Protein AF-A0AAD7DP10-F1 (afdb_monomer)

InterPro domains:
  IPR015422 Pyridoxal phosphate-dependent transferase, small domain [G3DSA:3.90.1150.10] (20-74)

Secondary structure (DSSP, 8-state):
-------------------HHHHHHHHHHHHHHHHHHHHHHHHHHHHHTTTTEEE---SSSSPPPEEE---SSSS--

Solvent-accessible surface area (backbone atoms only — not comparable to full-atom values): 5285 Å² total; per-residue (Å²): 144,83,78,93,84,75,87,70,82,73,83,86,78,76,82,75,80,72,53,70,69,57,50,50,54,48,52,53,53,50,53,54,53,53,50,56,53,48,57,52,50,51,53,49,45,58,71,75,36,66,90,63,46,52,67,65,86,65,92,72,81,92,71,76,66,73,47,68,65,83,84,75,81,87,82,83,131

Radius of gyration: 25.41 Å; Cα contacts (8 Å, |Δi|>4): 26; chains: 1; bounding box: 48×55×59 Å

Organism: NCBI:txid1033252

Structure (mmCIF, N/CA/C/O backbone):
data_AF-A0AAD7DP10-F1
#
_entry.id   AF-A0AAD7DP10-F1
#
loop_
_atom_site.group_PDB
_atom_site.id
_atom_site.type_symbol
_atom_site.label_atom_id
_atom_site.label_alt_id
_atom_site.label_comp_id
_atom_site.label_asym_id
_atom_site.label_entity_id
_atom_site.label_seq_id
_atom_site.pdbx_PDB_ins_code
_atom_site.Cartn_x
_atom_site.Cartn_y
_atom_site.Cartn_z
_atom_site.occupancy
_atom_site.B_iso_or_equiv
_atom_site.auth_seq_id
_atom_site.auth_comp_id
_atom_site.auth_asym_id
_atom_site.auth_atom_id
_atom_site.pdbx_PDB_model_num
ATOM 1 N N . MET A 1 1 ? 16.505 50.261 -26.758 1.00 42.97 1 MET A N 1
ATOM 2 C CA . MET A 1 1 ? 15.462 49.945 -27.754 1.00 42.97 1 MET A CA 1
ATOM 3 C C . MET A 1 1 ? 16.096 49.232 -28.940 1.00 42.97 1 MET A C 1
ATOM 5 O O . MET A 1 1 ? 16.497 49.895 -29.880 1.00 42.97 1 MET A O 1
ATOM 9 N N . ALA A 1 2 ? 16.243 47.908 -28.878 1.00 37.38 2 ALA A N 1
ATOM 10 C CA . ALA A 1 2 ? 16.437 47.053 -30.051 1.00 37.38 2 ALA A CA 1
ATOM 11 C C . ALA A 1 2 ? 16.197 45.609 -29.604 1.00 37.38 2 ALA A C 1
ATOM 13 O O . ALA A 1 2 ? 16.779 45.113 -28.646 1.00 37.38 2 ALA A O 1
ATOM 14 N N . TYR A 1 3 ? 15.212 45.016 -30.237 1.00 43.38 3 TYR A N 1
ATOM 15 C CA . TYR A 1 3 ? 14.458 43.839 -29.869 1.00 43.38 3 TYR A CA 1
ATOM 16 C C . TYR A 1 3 ? 15.128 42.591 -30.458 1.00 43.38 3 TYR A C 1
ATOM 18 O 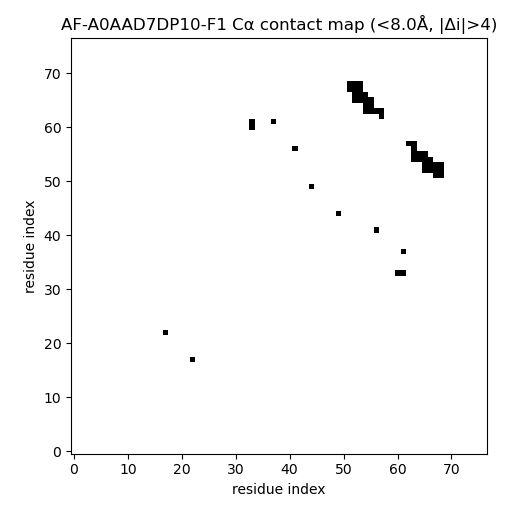O . TYR A 1 3 ? 15.516 42.569 -31.617 1.00 43.38 3 TYR A O 1
ATOM 26 N N . LYS A 1 4 ? 15.190 41.524 -29.658 1.00 53.59 4 LYS A N 1
ATOM 27 C CA . LYS A 1 4 ? 14.763 40.179 -30.076 1.00 53.59 4 LYS A CA 1
ATOM 28 C C . LYS A 1 4 ? 15.313 39.680 -31.432 1.00 53.59 4 LYS A C 1
ATOM 30 O O . LYS A 1 4 ? 14.548 39.557 -32.379 1.00 53.59 4 LYS A O 1
ATOM 35 N N . LEU A 1 5 ? 16.597 39.312 -31.507 1.00 51.12 5 LEU A N 1
ATOM 36 C CA . LEU A 1 5 ? 17.175 38.631 -32.687 1.00 51.12 5 LEU A CA 1
ATOM 37 C C . LEU A 1 5 ? 18.138 37.475 -32.363 1.00 51.12 5 LEU A C 1
ATOM 39 O O . LEU A 1 5 ? 19.033 37.173 -33.140 1.00 51.12 5 LEU A O 1
ATOM 43 N N . LEU A 1 6 ? 17.937 36.770 -31.249 1.00 51.41 6 LEU A N 1
ATOM 44 C CA . LEU A 1 6 ? 18.609 35.489 -30.997 1.00 51.41 6 LEU A CA 1
ATOM 45 C C . LEU A 1 6 ? 17.601 34.483 -30.437 1.00 51.41 6 LEU A C 1
ATOM 47 O O . LEU A 1 6 ? 17.731 33.988 -29.323 1.00 51.41 6 LEU A O 1
ATOM 51 N N . ALA A 1 7 ? 16.556 34.195 -31.216 1.00 51.31 7 ALA A N 1
ATOM 52 C CA . ALA A 1 7 ? 15.738 33.004 -31.006 1.00 51.31 7 ALA A CA 1
ATOM 53 C C . ALA A 1 7 ? 16.517 31.781 -31.519 1.00 51.31 7 ALA A C 1
ATOM 55 O O . ALA A 1 7 ? 16.176 31.179 -32.535 1.00 51.31 7 ALA A O 1
ATOM 56 N N . GLY A 1 8 ? 17.613 31.457 -30.828 1.00 45.88 8 GLY A N 1
ATOM 57 C CA . GLY A 1 8 ? 18.250 30.154 -30.923 1.00 45.88 8 GLY A CA 1
ATOM 58 C C . GLY A 1 8 ? 17.266 29.130 -30.377 1.00 45.88 8 GLY A C 1
ATOM 59 O O . GLY A 1 8 ? 16.961 29.132 -29.190 1.00 45.88 8 GLY A O 1
ATOM 60 N N . TRP A 1 9 ? 16.707 28.348 -31.291 1.00 43.28 9 TRP A N 1
ATOM 61 C CA . TRP A 1 9 ? 15.935 27.128 -31.086 1.00 43.28 9 TRP A CA 1
ATOM 62 C C . TRP A 1 9 ? 16.133 26.504 -29.690 1.00 43.28 9 TRP A C 1
ATOM 64 O O . TRP A 1 9 ? 17.151 25.875 -29.416 1.00 43.28 9 TRP A O 1
ATOM 74 N N . VAL A 1 10 ? 15.158 26.689 -28.794 1.00 59.38 10 VAL A N 1
ATOM 75 C CA . VAL A 1 10 ? 15.046 25.880 -27.574 1.00 59.38 10 VAL A CA 1
ATOM 76 C C . VAL A 1 10 ? 14.348 24.589 -27.993 1.00 59.38 10 VAL A C 1
ATOM 78 O O . VAL A 1 10 ? 13.182 24.660 -28.388 1.00 59.38 10 VAL A O 1
ATOM 81 N N . PRO A 1 11 ? 14.991 23.411 -27.927 1.00 50.34 11 PRO A N 1
ATOM 82 C CA . PRO A 1 11 ? 14.268 22.166 -28.104 1.00 50.34 11 PRO A CA 1
ATOM 83 C C . PRO A 1 11 ? 13.291 22.005 -26.941 1.00 50.34 11 PRO A C 1
ATOM 85 O O . PRO A 1 11 ? 13.673 21.590 -25.849 1.00 50.34 11 PRO A O 1
ATOM 88 N N . THR A 1 12 ? 12.006 22.270 -27.164 1.00 57.16 12 THR A N 1
ATOM 89 C CA . THR A 1 12 ? 10.922 21.786 -26.297 1.00 57.16 12 THR A CA 1
ATOM 90 C C . THR A 1 12 ? 10.673 20.302 -26.572 1.00 57.16 12 THR A C 1
ATOM 92 O O . THR A 1 12 ? 9.566 19.867 -26.877 1.00 57.16 12 THR A O 1
ATOM 95 N N . ALA A 1 13 ? 11.726 19.492 -26.493 1.00 55.62 13 ALA A N 1
ATOM 96 C CA . ALA A 1 13 ? 11.616 18.049 -26.578 1.00 55.62 13 ALA A CA 1
ATOM 97 C C . ALA A 1 13 ? 11.381 17.494 -25.169 1.00 55.62 13 ALA A C 1
ATOM 99 O O . ALA A 1 13 ? 12.323 17.172 -24.447 1.00 55.62 13 ALA A O 1
ATOM 100 N N . SER A 1 14 ? 10.118 17.355 -24.771 1.00 58.97 14 SER A N 1
ATOM 101 C CA . SER A 1 14 ? 9.763 16.436 -23.682 1.00 58.97 14 SER A CA 1
ATOM 102 C C . SER A 1 14 ? 8.674 15.434 -24.066 1.00 58.97 14 SER A C 1
ATOM 104 O O . SER A 1 14 ? 8.069 14.819 -23.197 1.00 58.97 14 SER A O 1
ATOM 106 N N . SER A 1 15 ? 8.461 15.160 -25.354 1.00 52.78 15 SER A N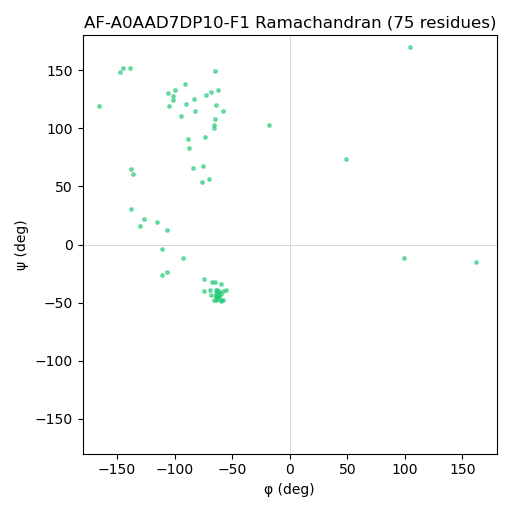 1
ATOM 107 C CA . SER A 1 15 ? 7.685 13.990 -25.783 1.00 52.78 15 SER A CA 1
ATOM 108 C C . SER A 1 15 ? 8.581 12.748 -25.826 1.00 52.78 15 SER A C 1
ATOM 110 O O . SER A 1 15 ? 8.861 12.177 -26.878 1.00 52.78 15 SER A O 1
ATOM 112 N N . ARG A 1 16 ? 9.070 12.311 -24.659 1.00 65.19 16 ARG A N 1
ATOM 113 C CA . ARG A 1 16 ? 9.744 11.012 -24.548 1.00 65.19 16 ARG A CA 1
ATOM 114 C C . ARG A 1 16 ? 8.660 9.933 -24.627 1.00 65.19 16 ARG A C 1
ATOM 116 O O . ARG A 1 16 ? 8.050 9.599 -23.616 1.00 65.19 16 ARG A O 1
ATOM 123 N N . THR A 1 17 ? 8.370 9.426 -25.824 1.00 67.50 17 THR A N 1
ATOM 124 C CA . THR A 1 17 ? 7.479 8.270 -25.988 1.00 67.50 17 THR A CA 1
ATOM 125 C C . THR A 1 17 ? 8.165 7.060 -25.367 1.00 67.50 17 THR A C 1
ATOM 127 O O . THR A 1 17 ? 9.100 6.500 -25.938 1.00 67.50 17 THR A O 1
ATOM 130 N N . LEU A 1 18 ? 7.763 6.712 -24.147 1.00 68.94 18 LEU A N 1
ATOM 131 C CA . LEU A 1 18 ? 8.263 5.533 -23.450 1.00 68.94 18 LEU A CA 1
ATOM 132 C C . LEU A 1 18 ? 7.875 4.285 -24.253 1.00 68.94 18 LEU A C 1
ATOM 134 O O . LEU A 1 18 ? 6.729 4.147 -24.679 1.00 68.94 18 LEU A O 1
ATOM 138 N N . SER A 1 19 ? 8.824 3.376 -24.464 1.00 80.94 19 SER A N 1
ATOM 139 C CA . SER A 1 19 ? 8.543 2.088 -25.096 1.00 80.94 19 SER A CA 1
ATOM 140 C C . SER A 1 19 ? 7.615 1.252 -24.209 1.00 80.94 19 SER A C 1
ATOM 142 O O . SER A 1 19 ? 7.649 1.345 -22.980 1.00 80.94 19 SER A O 1
ATOM 144 N N . HIS A 1 20 ? 6.780 0.412 -24.826 1.00 77.62 20 HIS A N 1
ATOM 145 C CA . HIS A 1 20 ? 5.744 -0.355 -24.123 1.00 77.62 20 HIS A CA 1
ATOM 146 C C . HIS A 1 20 ? 6.313 -1.206 -22.969 1.00 77.62 20 HIS A C 1
ATOM 148 O O . HIS A 1 20 ? 5.748 -1.248 -21.881 1.00 77.62 20 HIS A O 1
ATOM 154 N N . ASN A 1 21 ? 7.489 -1.809 -23.163 1.00 83.31 21 ASN A N 1
ATOM 155 C CA . ASN A 1 21 ? 8.198 -2.569 -22.128 1.00 83.31 21 ASN A CA 1
ATOM 156 C C . ASN A 1 21 ? 8.629 -1.713 -20.920 1.00 83.31 21 ASN A C 1
ATOM 158 O O . ASN A 1 21 ? 8.519 -2.165 -19.784 1.00 83.31 21 ASN A O 1
ATOM 162 N N . THR A 1 22 ? 9.080 -0.479 -21.141 1.00 87.19 22 THR A N 1
ATOM 163 C CA . THR A 1 22 ? 9.490 0.452 -20.085 1.00 87.19 22 THR A CA 1
ATOM 164 C C . THR A 1 22 ? 8.287 0.919 -19.278 1.00 87.19 22 THR A C 1
ATOM 166 O O . THR A 1 22 ? 8.376 0.999 -18.054 1.00 87.19 22 THR A O 1
ATOM 169 N N . VAL A 1 23 ? 7.150 1.163 -19.935 1.00 87.31 23 VAL A N 1
ATOM 170 C CA . VAL A 1 23 ? 5.892 1.482 -19.243 1.00 87.31 23 VAL A CA 1
ATOM 171 C C . VAL A 1 23 ? 5.444 0.302 -18.382 1.00 87.31 23 VAL A C 1
ATOM 173 O O . VAL A 1 23 ? 5.159 0.491 -17.204 1.00 87.31 23 VAL A O 1
ATOM 176 N N . LEU A 1 24 ? 5.460 -0.922 -18.920 1.00 90.56 24 LEU A N 1
ATOM 177 C CA . LEU A 1 24 ? 5.079 -2.120 -18.165 1.00 90.56 24 LEU A CA 1
ATOM 178 C C . LEU A 1 24 ? 5.997 -2.372 -16.960 1.00 90.56 24 LEU A C 1
ATOM 180 O O . LEU A 1 24 ? 5.507 -2.637 -15.862 1.00 90.56 24 LEU A O 1
ATOM 184 N N . ALA A 1 25 ? 7.314 -2.241 -17.136 1.00 90.88 25 ALA A N 1
ATOM 185 C CA . ALA A 1 25 ? 8.276 -2.380 -16.044 1.00 90.88 25 ALA A CA 1
ATOM 186 C C . ALA A 1 25 ? 8.068 -1.309 -14.960 1.00 90.88 25 ALA A C 1
ATOM 188 O O . ALA A 1 25 ? 8.113 -1.608 -13.766 1.00 90.88 25 ALA A O 1
ATOM 189 N N . HIS A 1 26 ? 7.776 -0.071 -15.367 1.00 88.81 26 HIS A N 1
ATOM 190 C CA . HIS A 1 26 ? 7.447 1.006 -14.442 1.00 88.81 26 HIS A CA 1
ATOM 191 C C . HIS A 1 26 ? 6.149 0.721 -13.673 1.00 88.81 26 HIS A C 1
ATOM 193 O O . HIS A 1 26 ? 6.142 0.803 -12.446 1.00 88.81 26 HIS A O 1
ATOM 199 N N . CYS A 1 27 ? 5.078 0.310 -14.358 1.00 88.94 27 CYS A N 1
ATOM 200 C CA . CYS A 1 27 ? 3.815 -0.072 -13.724 1.00 88.94 27 CYS A CA 1
ATOM 201 C C . CYS A 1 27 ? 3.997 -1.221 -12.720 1.00 88.94 27 CYS A C 1
ATOM 203 O O . CYS A 1 27 ? 3.423 -1.170 -11.633 1.00 88.94 27 CYS A O 1
ATOM 205 N N . ALA A 1 28 ? 4.827 -2.220 -13.041 1.00 89.81 28 ALA A N 1
ATOM 206 C CA . ALA A 1 28 ? 5.153 -3.306 -12.119 1.00 89.81 28 ALA A CA 1
ATOM 207 C C . ALA A 1 28 ? 5.888 -2.796 -10.866 1.00 89.81 28 ALA A C 1
ATOM 209 O O . ALA A 1 28 ? 5.528 -3.164 -9.747 1.00 89.81 28 ALA A O 1
ATOM 210 N N . GLY A 1 29 ? 6.867 -1.900 -11.033 1.00 90.06 29 GLY A N 1
ATOM 211 C CA . GLY A 1 29 ? 7.572 -1.272 -9.912 1.00 90.06 29 GLY A CA 1
ATOM 212 C C . GLY A 1 29 ? 6.645 -0.443 -9.020 1.00 90.06 29 GLY A C 1
ATOM 213 O O . GLY A 1 29 ? 6.675 -0.569 -7.795 1.00 90.06 29 GLY A O 1
ATOM 214 N N . VAL A 1 30 ? 5.758 0.345 -9.631 1.00 90.56 30 VAL A N 1
ATOM 215 C CA . VAL A 1 30 ? 4.735 1.122 -8.922 1.00 90.56 30 VAL A CA 1
ATOM 216 C C . VAL A 1 30 ? 3.790 0.195 -8.151 1.00 90.56 30 VAL A C 1
ATOM 218 O O . VAL A 1 30 ? 3.526 0.438 -6.975 1.00 90.56 30 VAL A O 1
ATOM 221 N N . ALA A 1 31 ? 3.336 -0.909 -8.748 1.00 88.06 31 ALA A N 1
ATOM 222 C CA . ALA A 1 31 ? 2.467 -1.873 -8.071 1.00 88.06 31 ALA A CA 1
ATOM 223 C C . ALA A 1 31 ? 3.123 -2.484 -6.818 1.00 88.06 31 ALA A C 1
ATOM 225 O O . ALA A 1 31 ? 2.476 -2.587 -5.773 1.00 88.06 31 ALA A O 1
ATOM 226 N N . VAL A 1 32 ? 4.409 -2.844 -6.894 1.00 88.69 32 VAL A N 1
ATOM 227 C CA . VAL A 1 32 ? 5.169 -3.359 -5.740 1.00 88.69 32 VAL A CA 1
ATOM 228 C C . VAL A 1 32 ? 5.300 -2.297 -4.648 1.00 88.69 32 VAL A C 1
ATOM 230 O O . VAL A 1 32 ? 5.054 -2.595 -3.479 1.00 88.69 32 VAL A O 1
ATOM 233 N N . PHE A 1 33 ? 5.618 -1.055 -5.021 1.00 89.19 33 PHE A N 1
ATOM 234 C CA . PHE A 1 33 ? 5.715 0.062 -4.081 1.00 89.19 33 PHE A CA 1
ATOM 235 C C . PHE A 1 33 ? 4.392 0.313 -3.344 1.00 89.19 33 PHE A C 1
ATOM 237 O O . PHE A 1 33 ? 4.355 0.380 -2.117 1.00 89.19 33 PHE A O 1
ATOM 244 N N . TYR A 1 34 ? 3.269 0.381 -4.060 1.00 86.56 34 TYR A N 1
ATOM 245 C CA . TYR A 1 34 ? 1.970 0.582 -3.413 1.00 86.56 34 TYR A CA 1
ATOM 246 C C . TYR A 1 34 ? 1.574 -0.591 -2.508 1.00 86.56 34 TYR A C 1
ATOM 248 O O . TYR A 1 34 ? 0.963 -0.372 -1.459 1.00 86.56 34 TYR A O 1
ATOM 256 N N . ARG A 1 35 ? 1.970 -1.824 -2.853 1.00 86.12 35 ARG A N 1
ATOM 257 C CA . ARG A 1 35 ? 1.754 -2.993 -1.992 1.00 86.12 35 ARG A CA 1
ATOM 258 C C . ARG A 1 35 ? 2.519 -2.875 -0.670 1.00 86.12 35 ARG A C 1
ATOM 260 O O . ARG A 1 35 ? 1.923 -3.100 0.380 1.00 86.12 35 ARG A O 1
ATOM 267 N N . SER A 1 36 ? 3.787 -2.452 -0.687 1.00 88.69 36 SER A N 1
ATOM 268 C CA . SER A 1 36 ? 4.557 -2.295 0.558 1.00 88.69 36 SER A CA 1
ATOM 269 C C . SER A 1 36 ? 3.977 -1.210 1.469 1.00 88.69 36 SER A C 1
ATOM 271 O O . SER A 1 36 ? 3.897 -1.403 2.684 1.00 88.69 36 SER A O 1
ATOM 273 N N . GLN A 1 37 ? 3.520 -0.095 0.888 1.00 87.06 37 GLN A N 1
ATOM 274 C CA . GLN A 1 37 ? 2.882 0.983 1.649 1.00 87.06 37 GLN A CA 1
ATOM 275 C C . GLN A 1 37 ? 1.568 0.519 2.291 1.00 87.06 37 GLN A C 1
ATOM 277 O O . GLN A 1 37 ? 1.323 0.807 3.465 1.00 87.06 37 GLN A O 1
ATOM 282 N N . ARG A 1 38 ? 0.756 -0.256 1.559 1.00 83.81 38 ARG A N 1
ATOM 283 C CA . ARG A 1 38 ? -0.476 -0.860 2.083 1.00 83.81 38 ARG A CA 1
ATOM 284 C C . ARG A 1 38 ? -0.198 -1.755 3.292 1.00 83.81 38 ARG A C 1
ATOM 286 O O . ARG A 1 38 ? -0.874 -1.616 4.308 1.00 83.81 38 ARG A O 1
ATOM 293 N N . ASP A 1 39 ? 0.798 -2.632 3.210 1.00 85.44 39 ASP A N 1
ATOM 294 C CA . ASP A 1 39 ? 1.113 -3.583 4.285 1.00 85.44 39 ASP A CA 1
ATOM 295 C C . ASP A 1 39 ? 1.648 -2.882 5.548 1.00 85.44 39 ASP A C 1
ATOM 297 O O . ASP A 1 39 ? 1.425 -3.327 6.680 1.00 85.44 39 ASP A O 1
ATOM 301 N N . MET A 1 40 ? 2.368 -1.766 5.389 1.00 87.12 40 MET A N 1
ATOM 302 C CA . MET A 1 40 ? 2.733 -0.905 6.520 1.00 87.12 40 MET A CA 1
ATOM 303 C C . MET A 1 40 ? 1.497 -0.258 7.145 1.00 87.12 40 MET A C 1
ATOM 305 O O . MET A 1 40 ? 1.326 -0.328 8.363 1.00 87.12 40 MET A O 1
ATOM 309 N N . PHE A 1 41 ? 0.617 0.316 6.324 1.00 83.12 41 PHE A N 1
ATOM 310 C CA . PHE A 1 41 ? -0.589 0.977 6.809 1.00 83.12 41 PHE A CA 1
ATOM 311 C C . PHE A 1 41 ? -1.525 0.003 7.532 1.00 83.12 41 PHE A C 1
ATOM 313 O O . PHE A 1 41 ? -2.010 0.312 8.616 1.00 83.12 41 PHE A O 1
ATOM 320 N N . GLU A 1 42 ? -1.723 -1.202 6.993 1.00 83.25 42 GLU A N 1
ATOM 321 C CA . GLU A 1 42 ? -2.549 -2.235 7.619 1.00 83.25 42 GLU A CA 1
ATOM 322 C C . GLU A 1 42 ? -1.999 -2.660 8.986 1.00 83.25 42 GLU A C 1
ATOM 324 O O . GLU A 1 42 ? -2.769 -2.803 9.935 1.00 83.25 42 GLU A O 1
ATOM 329 N N . ARG A 1 43 ? -0.675 -2.807 9.129 1.00 85.81 43 ARG A N 1
ATOM 330 C CA . ARG A 1 43 ? -0.056 -3.113 10.431 1.00 85.81 43 ARG A CA 1
ATOM 331 C C . ARG A 1 43 ? -0.292 -2.009 11.456 1.00 85.81 43 ARG A C 1
ATOM 333 O O . ARG A 1 43 ? -0.627 -2.306 12.601 1.00 85.81 43 ARG A O 1
ATOM 340 N N . VAL A 1 44 ? -0.138 -0.750 11.055 1.00 86.31 44 VAL A N 1
ATOM 341 C CA . VAL A 1 44 ? -0.361 0.404 11.940 1.00 86.31 44 VAL A CA 1
ATOM 342 C C . VAL A 1 44 ? -1.847 0.532 12.290 1.00 86.31 44 VAL A C 1
ATOM 344 O O . VAL A 1 44 ? -2.182 0.688 13.461 1.00 86.31 44 VAL A O 1
ATOM 347 N N . ALA A 1 45 ? -2.745 0.372 11.317 1.00 81.38 45 ALA A N 1
ATOM 348 C CA . ALA A 1 45 ? -4.188 0.374 11.543 1.00 81.38 45 ALA A CA 1
ATOM 349 C C . ALA A 1 45 ? -4.604 -0.744 12.510 1.00 81.38 45 ALA A C 1
ATOM 351 O O . ALA A 1 45 ? -5.269 -0.474 13.505 1.00 81.38 45 ALA A O 1
ATOM 352 N N . ARG A 1 46 ? -4.122 -1.978 12.308 1.00 81.88 46 ARG A N 1
ATOM 353 C CA . ARG A 1 46 ? -4.353 -3.096 13.242 1.00 81.88 46 ARG A CA 1
ATOM 354 C C . ARG A 1 46 ? -3.818 -2.820 14.642 1.00 81.88 46 ARG A C 1
ATOM 356 O O . ARG A 1 46 ? -4.435 -3.263 15.595 1.00 81.88 46 ARG A O 1
ATOM 363 N N . LYS A 1 47 ? -2.707 -2.094 14.778 1.00 84.12 47 LYS A N 1
ATOM 364 C CA . LYS A 1 47 ? -2.131 -1.748 16.084 1.00 84.12 47 LYS A CA 1
ATOM 365 C C . LYS A 1 47 ? -2.921 -0.663 16.826 1.00 84.12 47 LYS A C 1
ATOM 367 O O . LYS A 1 47 ? -3.032 -0.735 18.043 1.00 84.12 47 LYS A O 1
ATOM 372 N N . HIS A 1 48 ? -3.403 0.359 16.119 1.00 82.00 48 HIS A N 1
ATOM 373 C CA . HIS A 1 48 ? -3.951 1.572 16.744 1.00 82.00 48 HIS A CA 1
ATOM 374 C C . HIS A 1 48 ? -5.476 1.689 16.679 1.00 82.00 48 HIS A C 1
ATOM 376 O O . HIS A 1 48 ? -6.062 2.398 17.490 1.00 82.00 48 HIS A O 1
ATOM 382 N N . LEU A 1 49 ? -6.120 1.027 15.719 1.00 73.94 49 LEU A N 1
ATOM 383 C CA . LEU A 1 49 ? -7.557 1.154 15.463 1.00 73.94 49 LEU A CA 1
ATOM 384 C C . LEU A 1 49 ? -8.335 -0.121 15.812 1.00 73.94 49 LEU A C 1
ATOM 386 O O . LEU A 1 49 ? -9.566 -0.114 15.745 1.00 73.94 49 LEU A O 1
ATOM 390 N N . SER A 1 50 ? -7.653 -1.202 16.211 1.00 70.88 50 SER A N 1
ATOM 391 C CA . SER A 1 50 ? -8.306 -2.434 16.661 1.00 70.88 50 SER A CA 1
ATOM 392 C C . SER A 1 50 ? -9.232 -2.147 17.846 1.00 70.88 50 SER A C 1
ATOM 394 O O . SER A 1 50 ? -8.763 -1.761 18.914 1.00 70.88 50 SER A O 1
ATOM 396 N N . GLY A 1 51 ? -10.539 -2.338 17.650 1.00 69.38 51 GLY A N 1
ATOM 397 C CA . GLY A 1 51 ? -11.571 -2.137 18.675 1.00 69.38 51 GLY A CA 1
ATOM 398 C C . GLY A 1 51 ? -12.329 -0.806 18.598 1.00 69.38 51 GLY A C 1
ATOM 399 O O . GLY A 1 51 ? -13.358 -0.678 19.250 1.00 69.38 51 GLY A O 1
ATOM 400 N N . LEU A 1 52 ? -11.876 0.160 17.788 1.00 67.19 52 LEU A N 1
ATOM 401 C CA . LEU A 1 52 ? -12.537 1.469 17.628 1.00 67.19 52 LEU A CA 1
ATOM 402 C C . LEU A 1 52 ? -13.174 1.667 16.250 1.00 67.19 52 LEU A C 1
ATOM 404 O O . LEU A 1 52 ? -14.118 2.445 16.106 1.00 67.19 52 LEU A O 1
ATOM 408 N N . ALA A 1 53 ? -12.655 0.991 15.226 1.00 69.81 53 ALA A N 1
ATOM 409 C CA . ALA A 1 53 ? -13.144 1.136 13.866 1.00 69.81 53 ALA A CA 1
ATOM 410 C C . ALA A 1 53 ? -13.093 -0.185 13.100 1.00 69.81 53 ALA A C 1
ATOM 412 O O . ALA A 1 53 ? -12.236 -1.034 13.344 1.00 69.81 53 ALA A O 1
ATOM 413 N N . GLU A 1 54 ? -13.998 -0.321 12.138 1.00 69.62 54 GLU A N 1
ATOM 414 C CA . GLU A 1 54 ? -14.004 -1.413 11.175 1.00 69.62 54 GLU A CA 1
ATOM 415 C C . GLU A 1 54 ? -13.389 -0.915 9.863 1.00 69.62 54 GLU A C 1
ATOM 417 O O . GLU A 1 54 ? -13.733 0.159 9.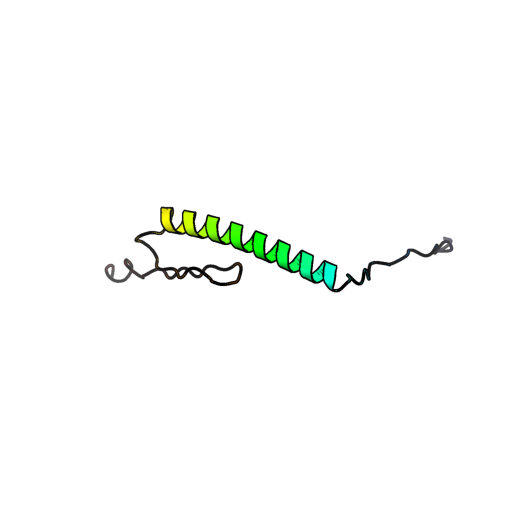358 1.00 69.62 54 GLU A O 1
ATOM 422 N N . TRP A 1 55 ? -12.469 -1.687 9.289 1.00 73.75 55 TRP A N 1
ATOM 423 C CA . TRP A 1 55 ? -11.919 -1.411 7.964 1.00 73.75 55 TRP A CA 1
ATOM 424 C C . TRP A 1 55 ? -11.780 -2.701 7.163 1.00 73.75 55 TRP A C 1
ATOM 426 O O . TRP A 1 55 ? -11.586 -3.785 7.711 1.00 73.75 55 TRP A O 1
ATOM 436 N N . THR A 1 56 ? -11.870 -2.571 5.842 1.00 73.88 56 THR A N 1
ATOM 437 C CA . THR A 1 56 ? -11.591 -3.662 4.902 1.00 73.88 56 THR A CA 1
ATOM 438 C C . THR A 1 56 ? -10.252 -3.396 4.234 1.00 73.88 56 THR A C 1
ATOM 440 O O . THR A 1 56 ? -10.015 -2.294 3.742 1.00 73.88 56 THR A O 1
ATOM 443 N N . THR A 1 57 ? -9.367 -4.392 4.214 1.00 71.38 57 THR A N 1
ATOM 444 C CA . THR A 1 57 ? -8.065 -4.279 3.552 1.00 71.38 57 THR A CA 1
ATOM 445 C C . THR A 1 57 ? -8.256 -4.087 2.039 1.00 71.38 57 THR A C 1
ATOM 447 O O . THR A 1 57 ? -8.838 -4.959 1.390 1.00 71.38 57 THR A O 1
ATOM 450 N N . PRO A 1 58 ? -7.773 -2.982 1.442 1.00 67.88 58 PRO A N 1
ATOM 451 C CA . PRO A 1 58 ? -8.009 -2.690 0.036 1.00 67.88 58 PRO A CA 1
ATOM 452 C C . PRO A 1 58 ? -7.166 -3.620 -0.840 1.00 67.88 58 PRO A C 1
ATOM 454 O O . PRO A 1 58 ? -5.956 -3.748 -0.659 1.00 67.88 58 PRO A O 1
ATOM 457 N N . VAL A 1 59 ? -7.792 -4.284 -1.812 1.00 65.94 59 VAL A N 1
ATOM 458 C CA . VAL A 1 59 ? -7.095 -5.206 -2.730 1.00 65.94 59 VAL A CA 1
AT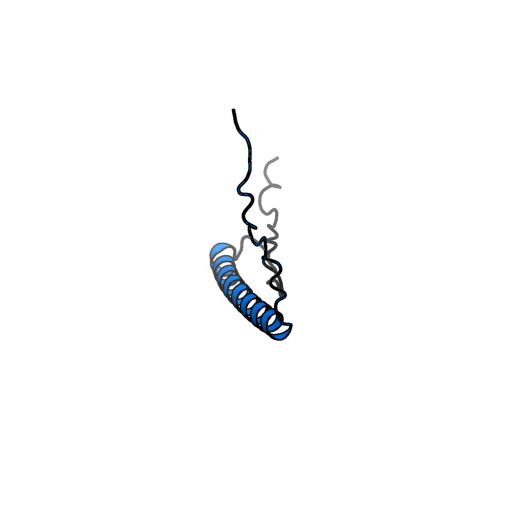OM 459 C C . VAL A 1 59 ? -6.267 -4.437 -3.769 1.00 65.94 59 VAL A C 1
ATOM 461 O O . V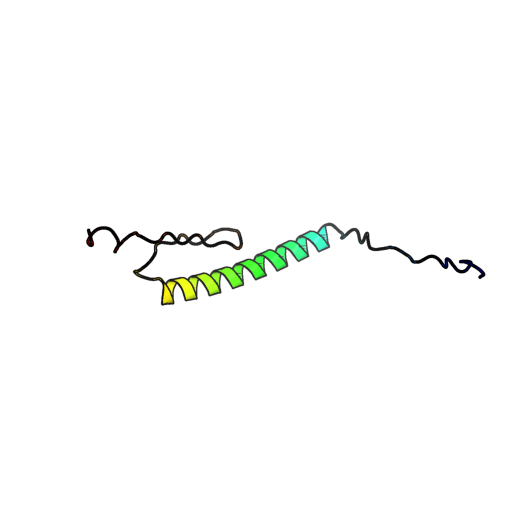AL A 1 59 ? -5.206 -4.911 -4.170 1.00 65.94 59 VAL A O 1
ATOM 464 N N . ALA A 1 60 ? -6.693 -3.223 -4.129 1.00 61.91 60 ALA A N 1
ATOM 465 C CA . ALA A 1 60 ? -5.988 -2.301 -5.014 1.00 61.91 60 ALA A CA 1
ATOM 466 C C . ALA A 1 60 ? -6.264 -0.840 -4.609 1.00 61.91 60 ALA A C 1
ATOM 468 O O . ALA A 1 60 ? -7.353 -0.529 -4.129 1.00 61.91 60 ALA A O 1
ATOM 469 N N . GLY A 1 61 ? -5.292 0.051 -4.831 1.00 64.19 61 GLY A N 1
ATOM 470 C CA . GLY A 1 61 ? -5.418 1.493 -4.581 1.00 64.19 61 GLY A CA 1
ATOM 471 C C . GLY A 1 61 ? -4.698 2.001 -3.324 1.00 64.19 61 GLY A C 1
ATOM 472 O O . GLY A 1 61 ? -4.196 1.228 -2.513 1.00 64.19 61 GLY A O 1
ATOM 473 N N . MET A 1 62 ? -4.626 3.331 -3.196 1.00 69.50 62 MET A N 1
ATOM 474 C CA . MET A 1 62 ? -3.931 4.042 -2.107 1.00 69.50 62 MET A CA 1
ATOM 475 C C . MET A 1 62 ? -4.84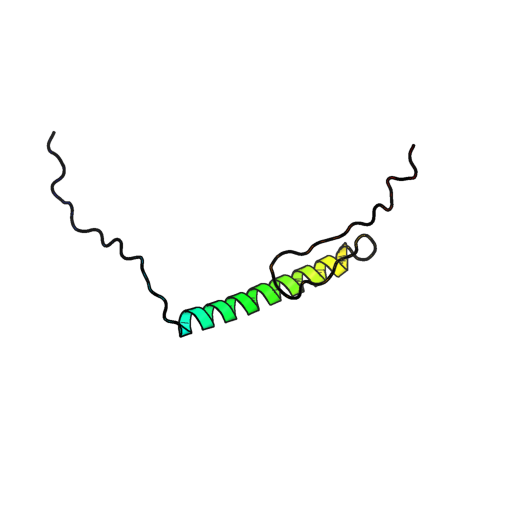4 4.378 -0.914 1.00 69.50 62 MET A C 1
ATOM 477 O O . MET A 1 62 ? -4.363 4.796 0.135 1.00 69.50 62 MET A O 1
ATOM 481 N N . PHE A 1 63 ? -6.161 4.232 -1.062 1.00 69.31 63 PHE A N 1
ATOM 482 C CA . PHE A 1 63 ? -7.129 4.726 -0.085 1.00 69.31 63 PHE A CA 1
ATOM 483 C C . PHE A 1 63 ? -7.646 3.596 0.810 1.00 69.31 63 PHE A C 1
ATO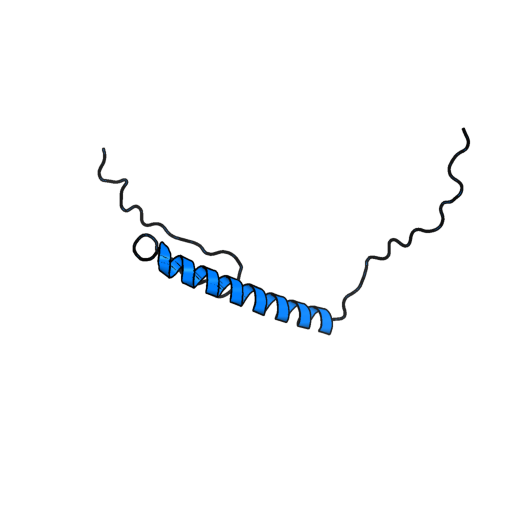M 485 O O . PHE A 1 63 ? -8.132 2.579 0.315 1.00 69.31 63 PHE A O 1
ATOM 492 N N . LEU A 1 64 ? -7.566 3.792 2.131 1.00 67.94 64 LEU A N 1
ATOM 493 C CA . LEU A 1 64 ? -8.263 2.969 3.117 1.00 67.94 64 LEU A CA 1
ATOM 494 C C . LEU A 1 64 ? -9.506 3.718 3.597 1.00 67.94 64 LEU A C 1
ATOM 496 O O . LEU A 1 64 ? -9.403 4.830 4.111 1.00 67.94 64 LEU A O 1
ATOM 500 N N . TYR A 1 65 ? -10.668 3.082 3.480 1.00 70.25 65 TYR A N 1
ATOM 501 C CA . TYR A 1 65 ? -11.895 3.572 4.096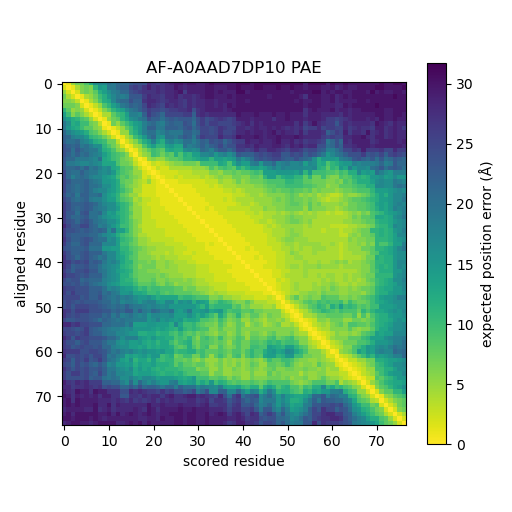 1.00 70.25 65 TYR A CA 1
ATOM 502 C C . TYR A 1 65 ? -12.022 2.978 5.497 1.00 70.25 65 TYR A C 1
ATOM 504 O O . TYR A 1 65 ? -12.059 1.758 5.666 1.00 70.25 65 TYR A O 1
ATOM 512 N N . ILE A 1 66 ? -12.083 3.853 6.498 1.00 73.06 66 ILE A N 1
ATOM 513 C CA . ILE A 1 66 ? -12.289 3.484 7.896 1.00 73.06 66 ILE A CA 1
ATOM 514 C C . ILE A 1 66 ? -13.729 3.838 8.248 1.00 73.06 66 ILE A C 1
ATOM 516 O O . ILE A 1 66 ? -14.124 5.003 8.173 1.00 73.06 66 ILE A O 1
ATOM 520 N N . LYS A 1 67 ? -14.518 2.836 8.635 1.00 67.44 67 LYS A N 1
ATOM 521 C CA . LYS A 1 67 ? -15.869 3.037 9.145 1.00 67.44 67 LYS A CA 1
ATOM 522 C C . LYS A 1 67 ? -15.794 3.094 10.666 1.00 67.44 67 LYS A C 1
ATOM 524 O O . LYS A 1 67 ? -15.515 2.097 11.326 1.00 67.44 67 LYS A O 1
ATOM 529 N N . GLN A 1 68 ? -16.030 4.272 11.228 1.00 61.47 68 GLN A N 1
ATOM 530 C CA . GLN A 1 68 ? -16.194 4.416 12.670 1.00 61.47 68 GLN A CA 1
ATOM 531 C C . GLN A 1 68 ? -17.634 4.082 13.053 1.00 61.47 68 GLN A C 1
ATOM 533 O O . GLN A 1 68 ? -18.590 4.661 12.529 1.00 61.47 68 GLN A O 1
ATOM 538 N N . SER A 1 69 ? -17.791 3.149 13.985 1.00 60.03 69 SER A N 1
ATOM 539 C CA . SER A 1 69 ? -19.068 2.906 14.645 1.00 60.03 69 SER A CA 1
ATOM 540 C C . SER A 1 69 ? -19.383 4.118 15.523 1.00 60.03 69 SER A C 1
ATOM 542 O O . SER A 1 69 ? -18.532 4.556 16.293 1.00 60.03 69 SER A O 1
ATOM 544 N N . ARG A 1 70 ? -20.601 4.675 15.434 1.00 62.78 70 ARG A N 1
ATOM 545 C CA . ARG A 1 70 ? -21.084 5.744 16.333 1.00 62.78 70 ARG A CA 1
ATOM 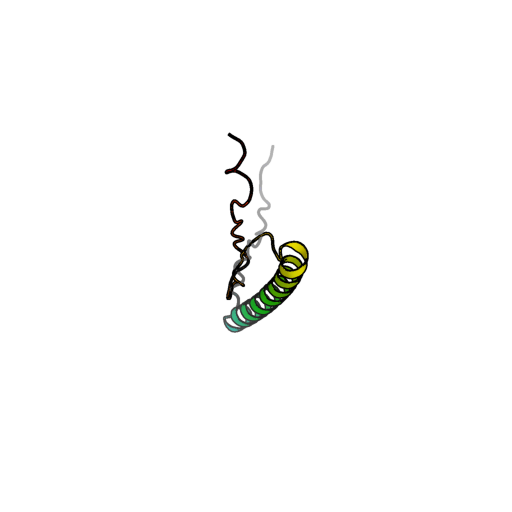546 C C . ARG A 1 70 ? -21.318 5.202 17.750 1.00 62.78 70 ARG A C 1
ATOM 548 O O . ARG A 1 70 ? -22.424 5.283 18.272 1.00 62.78 70 ARG A O 1
ATOM 555 N N . CYS A 1 71 ? -20.315 4.608 18.380 1.00 53.66 71 CYS A N 1
ATOM 556 C CA . CYS A 1 71 ? -20.416 4.190 19.768 1.00 53.66 71 CYS A CA 1
ATOM 557 C C . CYS A 1 71 ? -20.010 5.377 20.653 1.00 53.66 71 CYS A C 1
ATOM 559 O O . CYS A 1 71 ? -18.851 5.496 21.032 1.00 53.66 71 CYS A O 1
ATOM 561 N N . GLY A 1 72 ? -20.948 6.298 20.917 1.00 56.09 72 GLY A N 1
ATOM 562 C CA . GLY A 1 72 ? -20.731 7.372 21.900 1.00 56.09 72 GLY A CA 1
ATOM 563 C C . GLY A 1 72 ? -21.645 8.604 21.841 1.00 56.09 72 GLY A C 1
ATOM 564 O O . GLY A 1 72 ? -21.690 9.346 22.810 1.00 56.09 72 GLY A O 1
ATOM 565 N N . LEU A 1 73 ? -22.401 8.841 20.760 1.00 55.69 73 LEU A N 1
ATOM 566 C CA . LEU A 1 73 ? -23.210 10.072 20.601 1.00 55.69 73 LEU A CA 1
ATOM 567 C C . LEU A 1 73 ? -24.730 9.881 20.770 1.00 55.69 73 LEU A C 1
ATOM 569 O O . LEU A 1 73 ? -25.500 10.771 20.428 1.00 55.69 73 LEU A O 1
ATOM 573 N N . LEU A 1 74 ? -25.180 8.729 21.275 1.00 56.38 74 LEU A N 1
ATOM 574 C CA . LEU A 1 74 ? -26.610 8.430 21.479 1.00 56.38 74 LEU A CA 1
ATOM 575 C C . LEU A 1 74 ? -26.999 8.243 22.960 1.00 56.38 74 LEU A C 1
ATOM 577 O O . LEU A 1 74 ? -28.027 7.644 23.237 1.00 56.38 74 LEU A O 1
ATOM 581 N N . GLY A 1 75 ? -26.190 8.738 23.905 1.00 50.31 75 GLY A N 1
ATOM 582 C CA . GLY A 1 75 ? -26.466 8.649 25.351 1.00 50.31 75 GLY A CA 1
ATOM 583 C C . GLY A 1 75 ? -26.340 9.971 26.115 1.00 50.31 75 GLY A C 1
ATOM 584 O O . GLY A 1 75 ? -26.201 9.950 27.331 1.00 50.31 75 GLY A O 1
ATOM 585 N N . ALA A 1 76 ? -26.327 11.106 25.413 1.00 50.91 76 ALA A N 1
ATOM 586 C CA . ALA A 1 76 ? -26.214 12.435 26.010 1.00 50.91 76 ALA A CA 1
ATOM 587 C C . ALA A 1 76 ? -27.173 13.416 25.315 1.00 50.91 76 ALA A C 1
ATOM 589 O O . ALA A 1 76 ? -26.737 14.322 24.608 1.00 50.91 76 ALA A O 1
ATOM 590 N N . TYR A 1 77 ? -28.474 13.172 25.458 1.00 45.22 77 TYR A N 1
ATOM 591 C CA . TYR A 1 77 ? -29.555 14.159 25.386 1.00 45.22 77 TYR A CA 1
ATOM 592 C C . TYR A 1 77 ? -30.812 13.569 26.025 1.00 45.22 77 TYR A C 1
ATOM 594 O O . TYR A 1 77 ? -30.984 12.331 25.932 1.00 45.22 77 TYR A O 1
#

Sequence (77 aa):
MAYKLLAGWVPTASSRTLSHNTVLAHCAGVAVFYRSQRDMFERVARKHLSGLAEWTTPVAGMFLYIKQSRCGLLGAY

Foldseek 3Di:
DDDDDPPPDDPPPPPPPDDPVRVVVVVVVVQVVLVVVLVVVVVVCCVPVVPFWDWDRDPDDNDTDTHGDPPPDPPDD

pLDDT: mean 70.27, std 14.96, range [37.38, 90.88]

Mean predicted aligned error: 14.18 Å